Protein AF-A0A2S9F5W6-F1 (afdb_monomer)

Mean predicted aligned error: 2.5 Å

Secondary structure (DSSP, 8-state):
-HHHHHHHHHS---EEEEEETT-SSS-HHHHHHHHHHHGGGEEEEEEP-STT-TT---TT---TTTTT---STT-HHHHHHHHHHHHHHHHH-

Sequence (93 aa):
LRVIERRAAEEGLCAMGLRFSEDAMSPGERFTTLKARLGDAFEVIEISSKKGNEHGIGRAAHSVLTDQVREIEGHPAFEARKRVVEFLKARLF

Solvent-accessible surface area (backbone atoms only — not comparable to full-atom values): 5476 Å² total; per-residue (Å²): 107,72,70,58,40,48,34,32,76,74,68,73,43,68,49,78,46,76,39,32,64,50,15,79,92,55,48,60,66,60,54,54,53,47,33,75,63,42,44,87,33,38,47,75,49,75,41,73,13,48,91,86,39,95,82,69,45,51,49,82,43,68,50,52,81,53,84,66,47,46,101,44,93,86,34,66,33,32,50,52,45,52,51,50,53,51,58,47,44,78,73,77,108

Radius of gyration: 14.34 Å; Cα contacts (8 Å, |Δi|>4): 123; chains: 1; bounding box: 38×22×36 Å

Nearest PDB structures (foldseek):
  5v1x-assembly3_A  TM=6.472E-01  e=4.349E+00  Neurospora crassa OR74A
  5v1x-assembly2_D  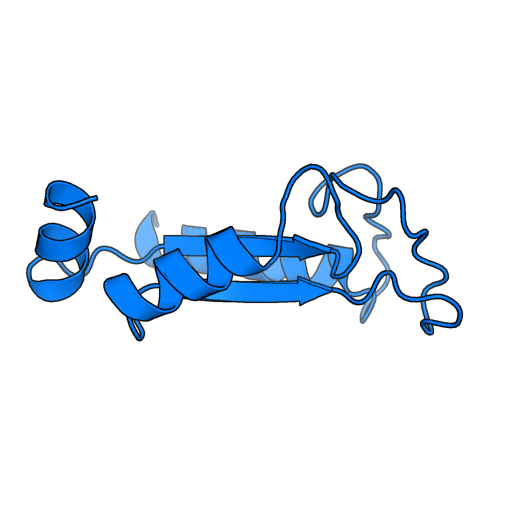TM=5.138E-01  e=3.121E+00  Neurospora crassa OR74A
  5v12-assembly3_D  TM=5.155E-01  e=4.070E+00  Neurospora crassa OR74A
  5uts-assembly1_G  TM=5.218E-01  e=4.647E+00  Neurospora crassa OR74A
  5lwl-assembly1_B  TM=3.255E-01  e=1.961E+00  Lacticaseibacillus paracasei

Structure (mmCIF, N/CA/C/O backbone):
data_AF-A0A2S9F5W6-F1
#
_entry.id   AF-A0A2S9F5W6-F1
#
loop_
_atom_site.group_PDB
_atom_site.id
_atom_site.type_symbol
_atom_site.label_atom_id
_atom_site.label_alt_id
_atom_site.label_comp_id
_atom_site.label_asym_id
_atom_site.label_entity_id
_atom_site.label_seq_id
_atom_site.pdbx_PDB_ins_code
_atom_site.Cartn_x
_atom_site.Cartn_y
_atom_site.Cartn_z
_atom_site.occupancy
_atom_site.B_iso_or_equiv
_atom_site.auth_seq_id
_atom_site.auth_comp_id
_atom_site.auth_asym_id
_atom_site.auth_atom_id
_atom_site.pdbx_PDB_model_num
ATOM 1 N N . LEU A 1 1 ? -18.126 1.041 2.201 1.00 84.69 1 LEU A N 1
ATOM 2 C CA . LEU A 1 1 ? -17.107 1.798 2.966 1.00 84.69 1 LEU A CA 1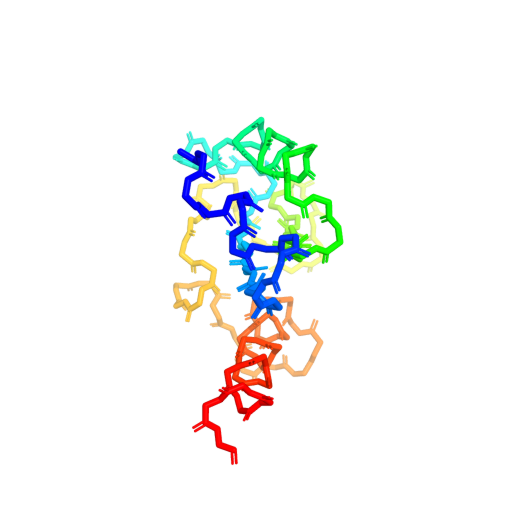
ATOM 3 C C . LEU A 1 1 ? -17.610 2.359 4.299 1.00 84.69 1 LEU A C 1
ATOM 5 O O . LEU A 1 1 ? -16.809 2.331 5.212 1.00 84.69 1 LEU A O 1
ATOM 9 N N . ARG A 1 2 ? -18.893 2.733 4.475 1.00 94.25 2 ARG A N 1
ATOM 10 C CA . ARG A 1 2 ? -19.425 3.297 5.746 1.00 94.25 2 ARG A CA 1
ATOM 11 C C . ARG A 1 2 ? -18.985 2.582 7.028 1.00 94.25 2 ARG A C 1
ATOM 13 O O . ARG A 1 2 ? -18.590 3.232 7.983 1.00 94.25 2 ARG A O 1
ATOM 20 N N . VAL A 1 3 ? -19.021 1.247 7.038 1.00 97.06 3 VAL A N 1
ATOM 21 C CA . VAL A 1 3 ? -18.551 0.461 8.192 1.00 97.06 3 VAL A CA 1
ATOM 22 C C . VAL A 1 3 ? -17.060 0.694 8.446 1.00 97.06 3 VAL A C 1
ATOM 24 O O . VAL A 1 3 ? -16.679 0.960 9.572 1.00 97.06 3 VAL A O 1
ATOM 27 N N . ILE A 1 4 ? -16.221 0.641 7.412 1.00 95.44 4 ILE A N 1
ATOM 28 C CA . ILE A 1 4 ? -14.772 0.853 7.540 1.00 95.44 4 ILE A CA 1
ATOM 29 C C . ILE A 1 4 ? -14.455 2.291 7.961 1.00 95.44 4 ILE A C 1
ATOM 31 O O . ILE A 1 4 ? -13.615 2.477 8.827 1.00 95.44 4 ILE A O 1
ATOM 35 N N . GLU A 1 5 ? -15.153 3.288 7.410 1.00 96.69 5 GLU A N 1
ATOM 36 C CA . GLU A 1 5 ? -14.990 4.698 7.799 1.00 96.69 5 GLU A CA 1
ATOM 37 C C . GLU A 1 5 ? -15.285 4.911 9.280 1.00 96.69 5 GLU A C 1
ATOM 39 O O . GLU A 1 5 ? -14.471 5.494 9.988 1.00 96.69 5 GLU A O 1
ATOM 44 N N . ARG A 1 6 ? -16.412 4.374 9.765 1.00 97.56 6 ARG A N 1
ATOM 45 C CA . ARG A 1 6 ? -16.769 4.451 11.183 1.00 97.56 6 ARG A CA 1
ATOM 46 C C . ARG A 1 6 ? -15.694 3.809 12.055 1.00 97.56 6 ARG A C 1
ATOM 48 O O . ARG A 1 6 ? -15.208 4.430 12.986 1.00 97.56 6 ARG A O 1
ATOM 55 N N . ARG A 1 7 ? -15.276 2.584 11.725 1.00 97.38 7 ARG A N 1
ATOM 56 C CA . ARG A 1 7 ? -14.248 1.866 12.494 1.00 97.38 7 ARG A CA 1
ATOM 57 C C . ARG A 1 7 ? -12.900 2.587 12.478 1.00 97.38 7 ARG A C 1
ATOM 59 O O . ARG A 1 7 ? -12.176 2.544 13.465 1.00 97.38 7 ARG A O 1
ATOM 66 N N . ALA A 1 8 ? -12.560 3.246 11.375 1.00 96.69 8 ALA A N 1
ATOM 67 C CA . ALA A 1 8 ? -11.343 4.037 11.274 1.00 96.69 8 ALA A CA 1
ATOM 68 C C . ALA A 1 8 ? -11.393 5.288 12.161 1.00 96.69 8 ALA A C 1
ATOM 70 O O . ALA A 1 8 ? -10.406 5.609 12.816 1.00 96.69 8 ALA A O 1
ATOM 71 N N . ALA A 1 9 ? -12.548 5.954 12.221 1.00 95.44 9 ALA A N 1
ATOM 72 C CA . ALA A 1 9 ? -12.750 7.148 13.035 1.00 95.44 9 ALA A CA 1
ATOM 73 C C . ALA A 1 9 ? -12.912 6.848 14.537 1.00 95.44 9 ALA A C 1
ATOM 75 O O . ALA A 1 9 ? -12.474 7.638 15.367 1.00 95.44 9 ALA A O 1
ATOM 76 N N . GLU A 1 10 ? -13.547 5.728 14.886 1.00 97.19 10 GLU A N 1
ATOM 77 C CA . GLU A 1 10 ? -14.034 5.472 16.250 1.00 97.19 10 GLU A CA 1
ATOM 78 C C . GLU A 1 10 ? -13.328 4.303 16.948 1.00 97.19 10 GLU A C 1
ATOM 80 O O . GLU A 1 10 ? -13.207 4.295 18.168 1.00 97.19 10 GLU A O 1
ATOM 85 N N . GLU A 1 11 ? -12.855 3.305 16.197 1.00 95.88 11 GLU A N 1
ATOM 86 C CA . GLU A 1 11 ? -12.335 2.042 16.747 1.00 95.88 11 GLU A CA 1
ATOM 87 C C . GLU A 1 11 ? -10.821 1.880 16.523 1.00 95.88 11 GLU A C 1
ATOM 89 O O . GLU A 1 11 ? -10.260 0.818 16.789 1.00 95.88 11 GLU A O 1
ATOM 94 N N . GLY A 1 12 ? -10.151 2.909 15.993 1.00 92.44 12 GLY A N 1
ATOM 95 C CA . GLY A 1 12 ? -8.718 2.868 15.693 1.00 92.44 12 GLY A CA 1
ATOM 96 C C . GLY A 1 12 ? -8.343 1.899 14.565 1.00 92.44 12 GLY A C 1
ATOM 97 O O . GLY A 1 12 ? -7.179 1.514 14.447 1.00 92.44 12 GLY A O 1
ATOM 98 N N . LEU A 1 13 ? -9.304 1.483 13.726 1.00 95.19 13 LEU A N 1
ATOM 99 C CA . LEU A 1 13 ? -9.014 0.631 12.574 1.00 95.19 13 LEU A CA 1
ATOM 100 C C . LEU A 1 13 ? -8.111 1.381 11.589 1.00 95.19 13 LEU A C 1
ATOM 102 O O . LEU A 1 13 ? -8.490 2.416 11.051 1.00 95.19 13 LEU A O 1
ATOM 106 N N . CYS A 1 14 ? -6.953 0.810 11.277 1.00 95.31 14 CYS A N 1
ATOM 107 C CA . CYS A 1 14 ? -6.092 1.311 10.210 1.00 95.31 14 CYS A CA 1
ATOM 108 C C . CYS A 1 14 ? -6.115 0.367 9.007 1.00 95.31 14 CYS A C 1
ATOM 110 O O . CYS A 1 14 ? -6.296 -0.843 9.146 1.00 95.31 14 CYS A O 1
ATOM 112 N N . ALA A 1 15 ? -5.860 0.921 7.829 1.00 96.38 15 ALA A 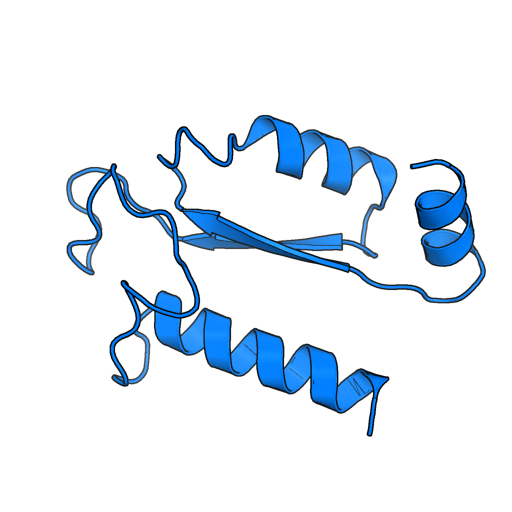N 1
ATOM 113 C CA . ALA A 1 15 ? -5.688 0.195 6.586 1.00 96.38 15 ALA A CA 1
ATOM 114 C C . ALA A 1 15 ? -4.378 0.617 5.907 1.00 96.38 15 ALA A C 1
ATOM 116 O O . ALA A 1 15 ? -3.929 1.755 6.034 1.00 96.38 15 ALA A O 1
ATOM 117 N N . MET A 1 16 ? -3.785 -0.305 5.156 1.00 97.88 16 MET A N 1
ATOM 118 C CA . MET A 1 16 ? -2.606 -0.054 4.334 1.00 97.88 16 MET A CA 1
ATOM 119 C C . MET A 1 16 ? -2.896 -0.516 2.910 1.00 97.88 16 MET A C 1
ATOM 121 O O . MET A 1 16 ? -3.416 -1.612 2.699 1.00 97.88 16 MET A O 1
ATOM 125 N N . GLY A 1 17 ? -2.583 0.332 1.939 1.00 98.06 17 GLY A N 1
ATOM 126 C CA . GLY A 1 17 ? -2.691 0.042 0.519 1.00 98.06 17 GLY A CA 1
ATOM 127 C C . GLY A 1 17 ? -1.322 0.104 -0.143 1.00 98.06 17 GLY A C 1
ATOM 128 O O . GLY A 1 17 ? -0.541 1.010 0.130 1.00 98.06 17 GLY A O 1
ATOM 129 N N . LEU A 1 18 ? -1.055 -0.836 -1.046 1.00 98.69 18 LEU A N 1
ATOM 130 C CA . LEU A 1 18 ?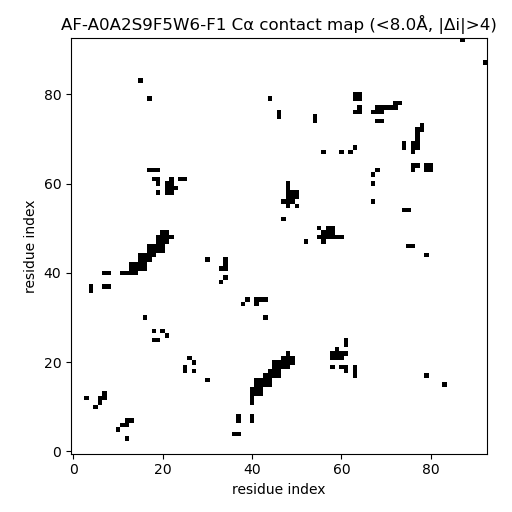 0.171 -0.879 -1.832 1.00 98.69 18 LEU A CA 1
ATOM 131 C C . LEU A 1 18 ? -0.168 -0.936 -3.320 1.00 98.69 18 LEU A C 1
ATOM 133 O O . LEU A 1 18 ? -1.081 -1.668 -3.706 1.00 98.69 18 LEU A O 1
ATOM 137 N N . ARG A 1 19 ? 0.564 -0.193 -4.156 1.00 98.44 19 ARG A N 1
ATOM 138 C CA . ARG A 1 19 ? 0.427 -0.264 -5.620 1.00 98.44 19 ARG A CA 1
ATOM 139 C C . ARG A 1 19 ? 1.705 0.112 -6.356 1.00 98.44 19 ARG A C 1
ATOM 141 O O . ARG A 1 19 ? 2.578 0.779 -5.801 1.00 98.44 19 ARG A O 1
ATOM 148 N N . PHE A 1 20 ? 1.741 -0.229 -7.640 1.00 98.62 20 PHE A N 1
ATOM 149 C CA . PHE A 1 20 ? 2.633 0.415 -8.597 1.00 98.62 20 PHE A CA 1
ATOM 150 C C . PHE A 1 20 ? 1.934 1.589 -9.296 1.00 98.62 20 PHE A C 1
ATOM 152 O O . PHE A 1 20 ? 0.736 1.524 -9.572 1.00 98.62 20 PHE A O 1
ATOM 159 N N . SER A 1 21 ? 2.670 2.661 -9.595 1.00 98.38 21 SER A N 1
ATOM 160 C CA . SER A 1 21 ? 2.103 3.911 -10.129 1.00 98.38 21 SER A CA 1
ATOM 161 C C . SER A 1 21 ? 1.365 3.728 -11.465 1.00 98.38 21 SER A C 1
ATOM 163 O O . SER A 1 21 ? 0.288 4.296 -11.648 1.00 98.38 21 SER A O 1
ATOM 165 N N . GLU A 1 22 ? 1.903 2.893 -12.363 1.00 98.31 22 GLU A N 1
ATOM 166 C CA . GLU A 1 22 ? 1.346 2.608 -13.701 1.00 98.31 22 GLU A CA 1
ATOM 167 C C . GLU A 1 22 ? 0.446 1.357 -13.748 1.00 98.31 22 GLU A C 1
ATOM 169 O O . GLU A 1 22 ? 0.062 0.908 -14.828 1.00 98.31 22 GLU A O 1
ATOM 174 N N . ASP A 1 23 ? 0.110 0.773 -12.593 1.00 98.12 23 ASP A N 1
ATOM 175 C CA . ASP A 1 23 ? -0.730 -0.424 -12.521 1.00 98.12 23 ASP A CA 1
ATOM 176 C C . ASP A 1 23 ? -2.174 -0.123 -12.959 1.00 98.12 23 ASP A C 1
ATOM 178 O O . ASP A 1 23 ? -2.941 0.528 -12.244 1.00 98.12 23 ASP A O 1
ATOM 182 N N . ALA A 1 24 ? -2.555 -0.639 -14.130 1.00 97.38 24 ALA A N 1
ATOM 183 C CA . ALA A 1 24 ? -3.896 -0.486 -14.691 1.00 97.38 24 ALA A CA 1
ATOM 184 C C . ALA A 1 24 ? -4.956 -1.369 -14.003 1.00 97.38 24 ALA A C 1
ATOM 186 O O . ALA A 1 24 ? -6.148 -1.068 -14.067 1.00 97.38 24 ALA A O 1
ATOM 187 N N . MET A 1 25 ? -4.548 -2.455 -13.339 1.00 97.56 25 MET A N 1
ATOM 188 C CA . MET A 1 25 ? -5.449 -3.335 -12.583 1.00 97.56 25 MET A CA 1
ATOM 189 C C . MET A 1 25 ? -5.781 -2.746 -11.206 1.00 97.56 25 MET A C 1
ATOM 191 O O . MET A 1 25 ? -6.853 -3.011 -10.646 1.00 97.56 25 MET A O 1
ATOM 195 N N . SER A 1 26 ? -4.887 -1.899 -10.690 1.00 97.50 26 SER A N 1
ATOM 196 C CA . SER A 1 26 ? -5.038 -1.162 -9.437 1.00 97.50 26 SER A CA 1
ATOM 197 C C . SER A 1 26 ? -4.867 0.354 -9.649 1.00 97.50 26 SER A C 1
ATOM 199 O O . SER A 1 26 ? -3.838 0.924 -9.266 1.00 97.50 26 SER A O 1
ATOM 201 N N . PRO A 1 27 ? -5.867 1.032 -10.258 1.00 97.38 27 PRO A N 1
ATOM 202 C CA . PRO A 1 27 ? -5.776 2.455 -10.588 1.00 97.38 27 PRO A CA 1
ATOM 203 C C . PRO A 1 27 ? -5.599 3.343 -9.355 1.00 97.38 27 PRO A C 1
ATOM 205 O O . PRO A 1 27 ? -6.188 3.084 -8.298 1.00 97.38 27 PRO A O 1
ATOM 208 N N . GLY A 1 28 ? -4.828 4.422 -9.502 1.00 98.00 28 GLY A N 1
ATOM 209 C CA . GLY A 1 28 ? -4.495 5.342 -8.410 1.00 98.00 28 GLY A CA 1
ATOM 210 C C . GLY A 1 28 ? -5.714 6.039 -7.822 1.00 98.00 28 GLY A C 1
ATOM 211 O O . GLY A 1 28 ? -5.785 6.255 -6.616 1.00 98.00 28 GLY A O 1
ATOM 212 N N . GLU A 1 29 ? -6.740 6.271 -8.635 1.00 98.12 29 GLU A N 1
ATOM 213 C CA . GLU A 1 29 ? -8.003 6.892 -8.241 1.00 98.12 29 GLU A CA 1
ATOM 214 C C . GLU A 1 29 ? -8.717 6.092 -7.143 1.00 98.12 29 GLU A C 1
ATOM 216 O O . GLU A 1 29 ? -9.395 6.676 -6.289 1.00 98.12 29 GLU A O 1
ATOM 221 N N . ARG A 1 30 ? -8.536 4.760 -7.104 1.00 97.25 30 ARG A N 1
ATOM 222 C CA . ARG A 1 30 ? -9.056 3.924 -6.009 1.00 97.25 30 ARG A CA 1
ATOM 223 C C . ARG A 1 30 ? -8.391 4.292 -4.684 1.00 97.25 30 ARG A C 1
ATOM 225 O O . ARG A 1 30 ? -9.077 4.416 -3.673 1.00 97.25 30 ARG A O 1
ATOM 232 N N . PHE A 1 31 ? -7.080 4.516 -4.695 1.00 98.25 31 PHE A N 1
ATOM 233 C CA . PHE A 1 31 ? -6.308 4.883 -3.510 1.00 98.25 31 PHE A CA 1
ATOM 234 C C . PHE A 1 31 ? -6.594 6.319 -3.091 1.00 98.25 31 PHE A C 1
ATOM 236 O O . PHE A 1 31 ? -6.816 6.553 -1.907 1.00 98.25 31 PHE A O 1
ATOM 243 N N . THR A 1 32 ? -6.697 7.254 -4.040 1.00 98.06 32 THR A N 1
ATOM 244 C CA . THR A 1 32 ? -7.126 8.634 -3.768 1.00 98.06 32 THR A CA 1
ATOM 245 C C . THR A 1 32 ? -8.500 8.660 -3.103 1.00 98.06 32 THR A C 1
ATOM 247 O O . THR A 1 32 ? -8.679 9.317 -2.080 1.00 98.06 32 THR A O 1
ATOM 250 N N . THR A 1 33 ? -9.459 7.888 -3.625 1.00 97.69 33 THR A N 1
ATOM 251 C CA . THR A 1 33 ? -10.810 7.792 -3.053 1.00 97.69 33 THR A CA 1
ATOM 252 C C . THR A 1 33 ? -10.783 7.221 -1.636 1.00 97.69 33 THR A C 1
ATOM 254 O O . THR A 1 33 ? -11.447 7.746 -0.745 1.00 97.69 33 THR A O 1
ATOM 257 N N . LEU A 1 34 ? -10.018 6.151 -1.400 1.00 97.56 34 LEU A N 1
ATOM 258 C CA . LEU A 1 34 ? -9.888 5.559 -0.067 1.00 97.56 34 LEU A CA 1
ATOM 259 C C . LEU A 1 34 ? -9.192 6.510 0.912 1.00 97.56 34 LEU A C 1
ATOM 261 O O . LEU A 1 34 ? -9.658 6.654 2.038 1.00 97.56 34 LEU A O 1
ATOM 265 N N . LYS A 1 35 ? -8.143 7.216 0.477 1.00 97.75 35 LYS A N 1
ATOM 266 C CA . LYS A 1 35 ? -7.424 8.194 1.300 1.00 97.75 35 LYS A CA 1
ATOM 267 C C . LYS A 1 35 ? -8.309 9.378 1.677 1.00 97.75 35 LYS A C 1
ATOM 269 O O . LYS A 1 35 ? -8.313 9.768 2.837 1.00 97.75 35 LYS A O 1
ATOM 274 N N . ALA A 1 36 ? -9.118 9.887 0.749 1.00 97.50 36 ALA A N 1
ATOM 275 C CA . ALA A 1 36 ? -10.073 10.960 1.031 1.00 97.50 36 ALA A CA 1
ATOM 276 C C . ALA A 1 36 ? -11.133 10.558 2.074 1.00 97.50 36 ALA A C 1
ATOM 278 O O . ALA A 1 36 ? -11.611 11.401 2.824 1.00 97.50 36 ALA A O 1
ATOM 279 N N . ARG A 1 37 ? -11.501 9.272 2.123 1.00 96.75 37 ARG A N 1
ATOM 280 C CA . ARG A 1 37 ? -12.543 8.750 3.021 1.00 96.75 37 ARG A CA 1
ATOM 281 C C . ARG A 1 37 ? -12.018 8.310 4.384 1.00 96.75 37 ARG A C 1
ATOM 283 O O . ARG A 1 37 ? -12.722 8.440 5.376 1.00 96.75 37 ARG A O 1
ATOM 290 N N . LEU A 1 38 ? -10.813 7.749 4.422 1.00 97.56 38 LEU A N 1
ATOM 291 C CA . LEU A 1 38 ? -10.218 7.166 5.627 1.00 97.56 38 LEU A CA 1
ATOM 292 C C . LEU A 1 38 ? -9.165 8.077 6.275 1.00 97.56 38 LEU A C 1
ATOM 294 O O . LEU A 1 38 ? -8.742 7.811 7.395 1.00 97.56 38 LEU A O 1
ATOM 298 N N . GLY A 1 39 ? -8.734 9.141 5.592 1.00 96.94 39 GLY A N 1
ATOM 299 C CA . GLY A 1 39 ? -7.762 10.099 6.113 1.00 96.94 39 GLY A CA 1
ATOM 300 C C . GLY A 1 39 ? -6.457 9.425 6.535 1.00 96.94 39 GLY A C 1
ATOM 301 O O . GLY A 1 39 ? -5.898 8.591 5.816 1.00 96.94 39 GLY A O 1
ATOM 302 N N . ASP A 1 40 ? -5.963 9.775 7.717 1.00 96.44 40 ASP A N 1
ATOM 303 C CA . ASP A 1 40 ? -4.705 9.249 8.262 1.00 96.44 40 ASP A CA 1
ATOM 304 C C . ASP A 1 40 ? -4.772 7.769 8.639 1.00 96.44 40 ASP A C 1
ATOM 306 O O . ASP A 1 40 ? -3.740 7.104 8.694 1.00 96.44 40 ASP A O 1
ATOM 310 N N . ALA A 1 41 ? -5.977 7.209 8.784 1.00 97.06 41 ALA A N 1
ATOM 311 C CA . ALA A 1 41 ? -6.150 5.783 9.020 1.00 97.06 41 ALA A CA 1
ATOM 312 C C . ALA A 1 41 ? -5.791 4.922 7.796 1.00 97.06 41 ALA A C 1
ATOM 314 O O . ALA A 1 41 ? -5.707 3.702 7.930 1.00 97.06 41 ALA A O 1
ATOM 315 N N . PHE A 1 42 ? -5.589 5.519 6.613 1.00 98.19 42 PHE A N 1
ATOM 316 C CA . PHE A 1 42 ? -5.152 4.810 5.411 1.00 98.19 42 PHE A CA 1
ATOM 317 C C . PHE A 1 42 ? -3.747 5.228 4.973 1.00 98.19 42 PHE A C 1
ATOM 319 O O . PHE A 1 42 ? -3.530 6.330 4.462 1.00 98.19 42 PHE A O 1
ATOM 326 N N . GLU A 1 43 ? -2.787 4.327 5.146 1.00 98.00 43 GLU A N 1
ATOM 327 C CA . GLU A 1 43 ? -1.426 4.479 4.638 1.00 98.00 43 GLU A CA 1
ATOM 328 C C . GLU A 1 43 ? -1.343 3.964 3.200 1.00 98.00 43 GLU A C 1
ATOM 330 O O . GLU A 1 43 ? -1.844 2.882 2.891 1.00 98.00 43 GLU A O 1
ATOM 335 N N . VAL A 1 44 ? -0.710 4.732 2.313 1.00 98.25 44 VAL A N 1
ATOM 336 C CA . VAL A 1 44 ? -0.540 4.363 0.904 1.00 98.25 44 VAL A CA 1
ATOM 337 C C . VAL A 1 44 ? 0.941 4.289 0.584 1.00 98.25 44 VAL A C 1
ATOM 339 O O . VAL A 1 44 ? 1.653 5.280 0.720 1.00 98.25 44 VAL A O 1
ATOM 342 N N . ILE A 1 45 ? 1.377 3.125 0.114 1.00 98.50 45 ILE A N 1
ATOM 343 C CA . ILE A 1 45 ? 2.713 2.908 -0.429 1.00 98.50 45 ILE A CA 1
ATOM 344 C C . ILE A 1 45 ? 2.569 2.780 -1.942 1.00 98.50 45 ILE A C 1
ATOM 346 O O . ILE A 1 45 ? 2.100 1.763 -2.458 1.00 98.50 45 ILE A O 1
ATOM 350 N N . GLU A 1 46 ? 2.954 3.831 -2.659 1.00 98.44 46 GLU A N 1
ATOM 351 C CA . GLU A 1 46 ? 3.022 3.817 -4.117 1.00 98.44 46 GLU A CA 1
ATOM 352 C C . GLU A 1 46 ? 4.476 3.683 -4.565 1.00 98.44 46 GLU A C 1
ATOM 354 O O . GLU A 1 46 ? 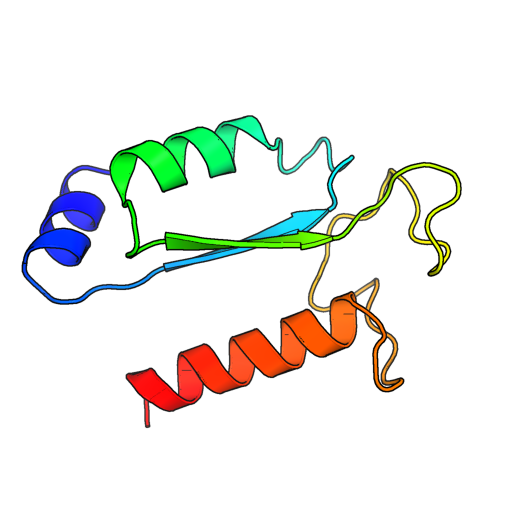5.332 4.489 -4.206 1.00 98.44 46 GLU A O 1
ATOM 359 N N . ILE A 1 47 ? 4.748 2.654 -5.366 1.00 98.50 47 ILE A N 1
ATOM 360 C CA . ILE A 1 47 ? 6.064 2.401 -5.944 1.00 98.50 47 ILE A CA 1
ATOM 361 C C . ILE A 1 47 ? 6.036 2.824 -7.411 1.00 98.50 47 ILE A C 1
ATOM 363 O O . ILE A 1 47 ? 5.156 2.418 -8.172 1.00 98.50 47 ILE A O 1
ATOM 367 N N . SER A 1 48 ? 7.012 3.623 -7.835 1.00 98.19 48 SER A N 1
ATOM 368 C CA . SER A 1 48 ? 7.103 4.037 -9.235 1.00 98.19 48 SER A CA 1
ATOM 369 C C . SER A 1 48 ? 7.358 2.833 -10.145 1.00 98.19 48 SER A C 1
ATOM 371 O O . SER A 1 48 ? 8.359 2.137 -10.000 1.00 98.19 48 SER A O 1
ATOM 373 N N . SER A 1 49 ? 6.475 2.628 -11.121 1.00 98.38 49 SER A N 1
ATOM 374 C CA . SER A 1 49 ? 6.696 1.739 -12.273 1.00 98.38 49 SER A CA 1
ATOM 375 C C . SER A 1 49 ? 6.780 2.517 -13.590 1.00 98.38 49 SER A C 1
ATOM 377 O O . SER A 1 49 ? 6.650 1.962 -14.685 1.00 98.38 49 SER A O 1
ATOM 379 N N . LYS A 1 50 ? 7.017 3.834 -13.491 1.00 97.88 50 LYS A N 1
ATOM 380 C CA . LYS A 1 50 ? 7.242 4.711 -14.642 1.00 97.88 50 LYS A CA 1
ATOM 381 C C . LYS A 1 50 ? 8.491 4.284 -15.400 1.00 97.88 50 LYS A C 1
ATOM 383 O O . LYS A 1 50 ? 9.467 3.808 -14.817 1.00 97.88 50 LYS A O 1
ATOM 388 N N . LYS A 1 51 ? 8.489 4.513 -16.714 1.00 97.12 51 LYS A N 1
ATOM 389 C CA . LYS A 1 51 ? 9.667 4.288 -17.559 1.00 97.12 51 LYS A CA 1
ATOM 390 C C . LYS A 1 51 ? 10.861 5.077 -17.005 1.00 97.12 51 LYS A C 1
ATOM 392 O O . LYS A 1 51 ? 10.754 6.283 -16.815 1.00 9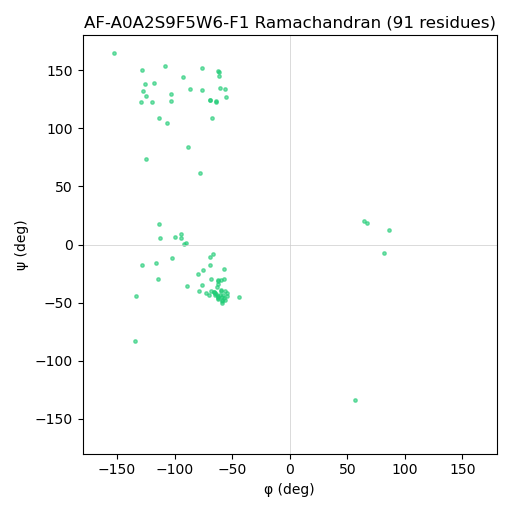7.12 51 LYS A O 1
ATOM 397 N N . GLY A 1 52 ? 11.983 4.391 -16.789 1.00 96.75 52 GLY A N 1
ATOM 398 C CA . GLY A 1 52 ? 13.213 4.998 -16.272 1.00 96.75 52 GLY A CA 1
ATOM 399 C C . GLY A 1 52 ? 13.302 5.092 -14.746 1.00 96.75 52 GLY A C 1
ATOM 400 O O . GLY A 1 52 ? 14.179 5.795 -14.258 1.00 96.75 52 GLY A O 1
ATOM 401 N N . ASN A 1 53 ? 12.427 4.415 -13.989 1.00 97.12 53 ASN A N 1
ATOM 402 C CA . ASN A 1 53 ? 12.629 4.273 -12.543 1.00 97.12 53 ASN A CA 1
ATOM 403 C C . ASN A 1 53 ? 13.939 3.523 -12.236 1.00 97.12 53 ASN A C 1
ATOM 405 O O . ASN A 1 53 ? 14.347 2.637 -12.988 1.00 97.12 53 ASN A O 1
ATOM 409 N N . GLU A 1 54 ? 14.556 3.869 -11.108 1.00 96.19 54 GLU A N 1
ATOM 410 C CA . GLU A 1 54 ? 15.871 3.377 -10.673 1.00 96.19 54 GLU A CA 1
ATOM 411 C C . GLU A 1 54 ? 15.953 1.848 -10.556 1.00 96.19 54 GLU A C 1
ATOM 413 O O . GLU A 1 54 ? 17.003 1.257 -10.790 1.00 96.19 54 GLU A O 1
ATOM 418 N N . HIS A 1 55 ? 14.832 1.192 -10.255 1.00 95.75 55 HIS A N 1
ATOM 419 C CA . HIS A 1 55 ? 14.785 -0.239 -9.956 1.00 95.75 55 HIS A CA 1
ATOM 420 C C . HIS A 1 55 ? 14.321 -1.098 -11.141 1.00 95.75 55 HIS A C 1
ATOM 422 O O . HIS A 1 55 ? 14.113 -2.300 -10.989 1.00 95.75 55 HIS A O 1
ATOM 428 N N . GLY A 1 56 ? 14.139 -0.504 -12.326 1.00 95.81 56 GLY A N 1
ATOM 429 C CA . GLY A 1 56 ? 13.747 -1.230 -13.537 1.00 95.81 56 GLY A CA 1
ATOM 430 C C . GLY A 1 56 ? 12.352 -1.868 -13.479 1.00 95.81 56 GLY A C 1
ATOM 431 O O . GLY A 1 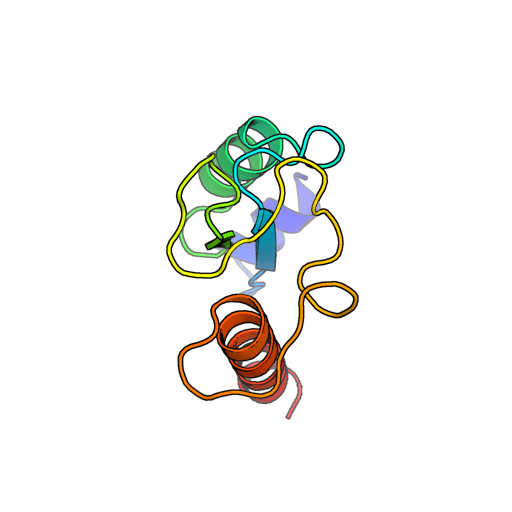56 ? 12.067 -2.779 -14.255 1.00 95.81 56 GLY A O 1
ATOM 432 N N . ILE A 1 57 ? 11.470 -1.405 -12.588 1.00 97.81 57 ILE A N 1
ATOM 433 C CA . ILE A 1 57 ? 10.121 -1.960 -12.424 1.00 97.81 57 ILE A CA 1
ATOM 434 C C . ILE A 1 57 ? 9.272 -1.614 -13.653 1.00 97.81 57 ILE A C 1
ATOM 436 O O . ILE A 1 57 ? 9.124 -0.447 -14.017 1.00 97.81 57 ILE A O 1
ATOM 440 N N . GLY A 1 58 ? 8.707 -2.629 -14.306 1.00 97.50 58 GLY A N 1
ATOM 441 C CA . GLY A 1 58 ? 7.931 -2.452 -15.532 1.00 97.50 58 GLY A CA 1
ATOM 442 C C . GLY A 1 58 ? 6.527 -1.888 -15.292 1.00 97.50 58 GLY A C 1
ATOM 443 O O . GLY A 1 58 ? 5.898 -2.169 -14.278 1.00 97.50 58 GLY A O 1
ATOM 444 N N . ARG A 1 59 ? 5.973 -1.177 -16.285 1.00 97.31 59 ARG A N 1
ATOM 445 C CA . ARG A 1 59 ? 4.599 -0.622 -16.247 1.00 97.31 59 ARG A CA 1
ATOM 446 C C . ARG A 1 59 ? 3.486 -1.655 -16.016 1.00 97.31 59 ARG A C 1
ATOM 448 O O . ARG A 1 59 ? 2.382 -1.282 -15.656 1.00 97.31 59 ARG A O 1
ATOM 455 N N . ALA A 1 60 ? 3.758 -2.932 -16.288 1.00 96.75 60 ALA A N 1
ATOM 456 C CA . ALA A 1 60 ? 2.820 -4.039 -16.097 1.00 96.75 60 ALA A CA 1
ATOM 457 C C . ALA A 1 60 ? 2.919 -4.678 -14.698 1.00 96.75 60 ALA A C 1
ATOM 459 O O . ALA A 1 60 ? 2.232 -5.658 -14.425 1.00 96.75 60 ALA A O 1
ATOM 460 N N . ALA A 1 61 ? 3.788 -4.158 -13.825 1.00 97.81 61 ALA A N 1
ATOM 461 C CA . ALA A 1 61 ? 3.923 -4.635 -12.460 1.00 97.81 61 ALA A CA 1
ATOM 462 C C . ALA A 1 61 ? 2.608 -4.467 -11.682 1.00 97.81 61 ALA A C 1
ATOM 464 O O . ALA A 1 61 ? 1.991 -3.403 -11.714 1.00 97.81 61 ALA A O 1
ATOM 465 N N . HIS A 1 62 ? 2.222 -5.518 -10.956 1.00 98.12 62 HIS A N 1
ATOM 466 C CA . HIS A 1 62 ? 0.977 -5.567 -10.181 1.00 98.12 62 HIS A CA 1
ATOM 467 C C . HIS A 1 62 ? 1.197 -6.120 -8.763 1.00 98.12 62 HIS A C 1
ATOM 469 O O . HIS A 1 62 ? 0.729 -5.560 -7.773 1.00 98.12 62 HIS A O 1
ATOM 475 N N . SER A 1 63 ? 1.965 -7.203 -8.628 1.00 97.50 63 SER A N 1
ATOM 476 C CA . SER A 1 63 ? 2.123 -7.913 -7.354 1.00 97.50 63 SER A CA 1
ATOM 477 C C . SER A 1 63 ? 3.270 -7.351 -6.503 1.00 97.50 63 SER A C 1
ATOM 479 O O . SER A 1 63 ? 4.385 -7.871 -6.520 1.00 97.50 63 SER A O 1
ATOM 481 N N . VAL A 1 64 ? 2.988 -6.287 -5.739 1.00 97.94 64 VAL A N 1
ATOM 482 C CA . VAL A 1 64 ? 3.981 -5.567 -4.907 1.00 97.94 64 VAL A CA 1
ATOM 483 C C . VAL A 1 64 ? 4.733 -6.487 -3.941 1.00 97.94 64 VAL A C 1
ATOM 485 O O . VAL A 1 64 ? 5.943 -6.360 -3.788 1.00 97.94 64 VAL A O 1
ATOM 488 N N . LEU A 1 65 ? 4.029 -7.422 -3.299 1.00 97.69 65 LEU A N 1
ATOM 489 C CA . LEU A 1 65 ? 4.581 -8.252 -2.222 1.00 97.69 65 LEU A CA 1
ATOM 490 C C . LEU A 1 65 ? 5.179 -9.586 -2.691 1.00 97.69 65 LEU A C 1
ATOM 492 O O . LEU A 1 65 ? 5.641 -10.359 -1.852 1.00 97.69 65 LEU A O 1
ATOM 496 N N . THR A 1 66 ? 5.166 -9.875 -3.997 1.00 96.31 66 THR A N 1
ATOM 497 C CA . THR A 1 66 ? 5.657 -11.152 -4.538 1.00 96.31 66 THR A CA 1
ATOM 498 C C . THR A 1 66 ? 6.543 -10.962 -5.769 1.00 96.31 66 THR A C 1
ATOM 500 O O . THR A 1 66 ? 7.761 -10.928 -5.637 1.00 96.31 66 THR A O 1
ATOM 503 N N . ASP A 1 67 ? 5.956 -10.817 -6.956 1.00 96.75 67 ASP A N 1
ATOM 504 C CA . ASP A 1 67 ? 6.635 -10.890 -8.261 1.00 96.75 67 ASP A CA 1
ATOM 505 C C . ASP A 1 67 ? 7.815 -9.905 -8.406 1.00 96.75 67 ASP A C 1
ATOM 507 O O . ASP A 1 67 ? 8.900 -10.235 -8.897 1.00 96.75 67 ASP A O 1
ATOM 511 N N . GLN A 1 68 ? 7.632 -8.690 -7.892 1.00 95.00 68 GLN A N 1
ATOM 512 C CA . GLN A 1 68 ? 8.619 -7.615 -7.999 1.00 95.00 68 GLN A CA 1
ATOM 513 C C . GLN A 1 68 ? 9.558 -7.525 -6.790 1.00 95.00 68 GLN A C 1
ATOM 515 O O . GLN A 1 68 ? 10.355 -6.595 -6.698 1.00 95.00 68 GLN A O 1
ATOM 520 N N . VAL A 1 69 ? 9.490 -8.461 -5.840 1.00 96.88 69 VAL A N 1
ATOM 521 C CA . VAL A 1 69 ? 10.352 -8.422 -4.656 1.00 96.88 69 VAL A CA 1
ATOM 522 C C . VAL A 1 69 ? 11.765 -8.877 -5.014 1.00 96.88 69 VAL A C 1
ATOM 524 O O . VAL A 1 69 ? 11.977 -9.908 -5.656 1.00 96.88 69 VAL A O 1
ATOM 527 N N . ARG A 1 70 ? 12.750 -8.099 -4.565 1.00 96.44 70 ARG A N 1
ATOM 528 C CA . ARG A 1 70 ? 14.173 -8.445 -4.551 1.00 96.44 70 ARG A CA 1
ATOM 529 C C . ARG A 1 70 ? 14.674 -8.179 -3.143 1.00 96.44 70 ARG A C 1
ATOM 531 O O . ARG A 1 70 ? 14.511 -7.063 -2.664 1.00 96.44 70 ARG A O 1
ATOM 538 N N . GLU A 1 71 ? 15.231 -9.183 -2.474 1.00 95.50 71 GLU A N 1
ATOM 539 C CA . GLU A 1 71 ? 15.682 -9.078 -1.076 1.00 95.50 71 GLU A CA 1
ATOM 540 C C . GLU A 1 71 ? 17.025 -8.343 -0.983 1.00 95.50 71 GLU A C 1
ATOM 542 O O . GLU A 1 71 ? 18.048 -8.895 -0.592 1.00 95.50 71 GLU A O 1
ATOM 547 N N . ILE A 1 72 ? 17.010 -7.090 -1.425 1.00 96.38 72 ILE A N 1
ATOM 548 C CA . ILE A 1 72 ? 18.136 -6.167 -1.457 1.00 96.38 72 ILE A CA 1
ATOM 549 C C . ILE A 1 72 ? 17.681 -4.921 -0.706 1.00 96.38 72 ILE A C 1
ATOM 551 O O . ILE A 1 72 ? 16.618 -4.375 -1.008 1.00 96.38 72 ILE A O 1
ATOM 555 N N . GLU A 1 73 ? 18.467 -4.489 0.276 1.00 96.00 73 GLU A N 1
ATOM 556 C CA . GLU A 1 73 ? 18.149 -3.315 1.090 1.00 96.00 73 GLU A CA 1
ATOM 557 C C . GLU A 1 73 ? 17.938 -2.076 0.208 1.00 96.00 73 GLU A C 1
ATOM 559 O O . GLU A 1 73 ? 18.701 -1.833 -0.730 1.00 96.00 73 GLU A O 1
ATOM 564 N N . GLY A 1 74 ? 16.873 -1.320 0.478 1.00 95.81 74 GLY A N 1
ATOM 565 C CA . GLY A 1 74 ? 16.491 -0.157 -0.319 1.00 95.81 74 GLY A CA 1
ATOM 566 C C . GLY A 1 74 ? 15.697 -0.481 -1.589 1.00 95.81 74 GLY A C 1
ATOM 567 O O . GLY A 1 74 ? 15.172 0.437 -2.216 1.00 95.81 74 GLY A O 1
ATOM 568 N N . HIS A 1 75 ? 15.530 -1.755 -1.974 1.00 97.94 75 HIS A N 1
ATOM 569 C CA . HIS A 1 75 ? 14.638 -2.101 -3.081 1.00 97.94 75 HIS A CA 1
ATOM 570 C C . HIS A 1 75 ? 13.171 -1.858 -2.676 1.00 97.94 75 HIS A C 1
ATOM 572 O O . HIS A 1 75 ? 12.683 -2.474 -1.723 1.00 97.94 75 HIS A O 1
ATOM 578 N N . PRO A 1 76 ? 12.394 -1.050 -3.419 1.00 98.1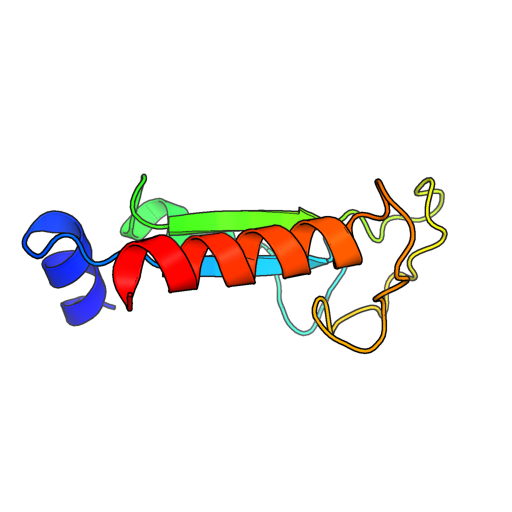9 76 PRO A N 1
ATOM 579 C CA . PRO A 1 76 ? 11.131 -0.494 -2.929 1.00 98.19 76 PRO A CA 1
ATOM 580 C C . PRO A 1 76 ? 10.072 -1.557 -2.622 1.00 98.19 76 PRO A C 1
ATOM 582 O O . PRO A 1 76 ? 9.343 -1.443 -1.642 1.00 98.19 76 PRO A O 1
ATOM 585 N N . ALA A 1 77 ? 10.002 -2.632 -3.415 1.00 98.00 77 ALA A N 1
ATOM 586 C CA . ALA A 1 77 ? 9.079 -3.740 -3.149 1.00 98.00 77 ALA A CA 1
ATOM 587 C C . ALA A 1 77 ? 9.451 -4.537 -1.881 1.00 98.00 77 ALA A C 1
ATOM 589 O O . ALA A 1 77 ? 8.576 -5.076 -1.202 1.00 98.00 77 ALA A O 1
ATOM 590 N N . PHE A 1 78 ? 10.740 -4.600 -1.531 1.00 98.38 78 PHE A N 1
ATOM 591 C CA . PHE A 1 78 ? 11.186 -5.268 -0.311 1.00 98.38 78 PHE A CA 1
ATOM 592 C C . PHE A 1 78 ? 10.972 -4.387 0.920 1.00 98.38 78 PHE A C 1
ATOM 594 O O . PHE A 1 78 ? 10.468 -4.887 1.926 1.00 98.38 78 PHE A O 1
ATOM 601 N N . GLU A 1 79 ? 11.222 -3.081 0.812 1.00 98.56 79 GLU A N 1
ATOM 602 C CA . GLU A 1 79 ? 10.869 -2.102 1.849 1.00 98.56 79 GLU A CA 1
ATOM 603 C C . GLU A 1 79 ? 9.364 -2.098 2.138 1.00 98.56 79 GLU A C 1
ATOM 605 O O . GLU A 1 79 ? 8.945 -2.201 3.289 1.00 98.56 79 GLU A O 1
ATOM 610 N N . ALA A 1 80 ? 8.535 -2.105 1.091 1.00 98.44 80 ALA A N 1
ATOM 611 C CA . ALA A 1 80 ? 7.090 -2.269 1.209 1.00 98.44 80 ALA A CA 1
ATOM 612 C C . ALA A 1 80 ? 6.702 -3.544 1.979 1.00 98.44 80 ALA A C 1
ATOM 614 O O . ALA A 1 80 ? 5.840 -3.506 2.859 1.00 98.44 80 ALA A O 1
ATOM 615 N N . ARG A 1 81 ? 7.355 -4.678 1.692 1.00 98.25 81 ARG A N 1
ATOM 616 C CA . ARG A 1 81 ? 7.108 -5.942 2.401 1.00 98.25 81 ARG A CA 1
ATOM 617 C C . ARG A 1 81 ? 7.512 -5.861 3.875 1.00 98.25 81 ARG A C 1
ATOM 619 O O . ARG A 1 81 ? 6.743 -6.311 4.723 1.00 98.25 81 ARG A O 1
ATOM 626 N N . LYS A 1 82 ? 8.671 -5.269 4.192 1.00 98.19 82 LYS A N 1
ATOM 627 C CA . LYS A 1 82 ? 9.101 -5.022 5.582 1.00 98.19 82 LYS A CA 1
ATOM 628 C C . LYS A 1 82 ? 8.075 -4.156 6.318 1.00 98.19 82 LYS A C 1
ATOM 630 O O . LYS A 1 82 ? 7.589 -4.554 7.376 1.00 98.19 82 LYS A O 1
ATOM 635 N N . ARG A 1 83 ? 7.640 -3.057 5.695 1.00 98.25 83 ARG A N 1
ATOM 636 C CA . ARG A 1 83 ? 6.641 -2.135 6.248 1.00 98.25 83 ARG A CA 1
ATOM 637 C C . ARG A 1 83 ? 5.293 -2.810 6.528 1.00 98.25 83 ARG A C 1
ATOM 639 O O . ARG A 1 83 ? 4.693 -2.547 7.569 1.00 98.25 83 ARG A O 1
ATOM 646 N N . VAL A 1 84 ? 4.835 -3.716 5.657 1.00 98.00 84 VAL A N 1
ATOM 647 C CA . VAL A 1 84 ? 3.622 -4.527 5.895 1.00 98.00 84 VAL A CA 1
ATOM 648 C C . VAL A 1 84 ? 3.787 -5.426 7.118 1.00 98.00 84 VAL A C 1
ATOM 650 O O . VAL A 1 84 ? 2.894 -5.480 7.963 1.00 98.00 84 VAL A O 1
ATOM 653 N N . VAL A 1 85 ? 4.926 -6.112 7.250 1.00 97.38 85 VAL A N 1
ATOM 654 C CA . VAL A 1 85 ? 5.195 -6.964 8.418 1.00 97.38 85 VAL A CA 1
ATOM 655 C C . VAL A 1 85 ? 5.194 -6.136 9.703 1.00 97.38 85 VAL A C 1
ATOM 657 O O . VAL A 1 85 ? 4.579 -6.545 10.683 1.00 97.38 85 VAL A O 1
ATOM 660 N N . GLU A 1 86 ? 5.819 -4.961 9.705 1.00 97.75 86 GLU A N 1
ATOM 661 C CA . GLU A 1 86 ? 5.801 -4.041 10.849 1.00 97.75 86 GLU A CA 1
ATOM 662 C C . GLU A 1 86 ? 4.390 -3.548 11.182 1.00 97.75 86 GLU A C 1
ATOM 664 O O . GLU A 1 86 ? 3.999 -3.529 12.349 1.00 97.75 86 GLU A O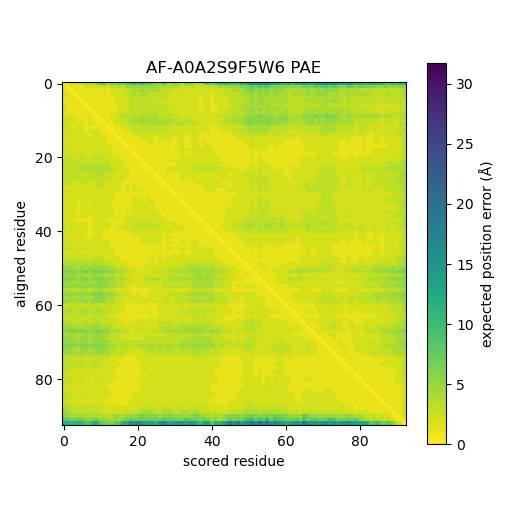 1
ATOM 669 N N . PHE A 1 87 ? 3.602 -3.176 10.167 1.00 96.94 87 PHE A N 1
ATOM 670 C CA . PHE A 1 87 ? 2.217 -2.741 10.342 1.00 96.94 87 PHE A CA 1
ATOM 671 C C . PHE A 1 87 ? 1.360 -3.813 11.018 1.00 96.94 87 PHE A C 1
ATOM 673 O O . PHE A 1 87 ? 0.591 -3.488 11.926 1.00 96.94 87 PHE A O 1
ATOM 680 N N . LEU A 1 88 ? 1.513 -5.070 10.588 1.00 96.50 88 LEU A N 1
ATOM 681 C CA . LEU A 1 88 ? 0.815 -6.219 11.160 1.00 96.50 88 LEU A CA 1
ATOM 682 C C . LEU A 1 88 ? 1.323 -6.540 12.569 1.00 96.50 88 LEU A C 1
ATOM 684 O O . LEU A 1 88 ? 0.508 -6.757 13.462 1.00 96.50 88 LEU A O 1
ATOM 688 N N . LYS A 1 89 ? 2.645 -6.514 12.792 1.00 96.62 89 LYS A N 1
ATOM 689 C CA . LYS A 1 89 ? 3.244 -6.721 14.118 1.00 96.62 89 LYS A CA 1
ATOM 690 C C . LYS A 1 89 ? 2.698 -5.746 15.147 1.00 96.62 89 LYS A C 1
ATOM 692 O O . LYS A 1 89 ? 2.242 -6.191 16.179 1.00 96.62 89 LYS A O 1
ATOM 697 N N . ALA A 1 90 ? 2.647 -4.457 14.829 1.00 93.56 90 ALA A N 1
ATOM 698 C CA . ALA A 1 90 ? 2.174 -3.427 15.754 1.00 93.56 90 ALA A CA 1
ATOM 699 C C . ALA A 1 90 ? 0.675 -3.513 16.122 1.00 93.56 90 ALA A C 1
ATOM 701 O O . ALA A 1 90 ? 0.209 -2.713 16.929 1.00 93.56 90 ALA A O 1
ATOM 702 N N . ARG A 1 91 ? -0.109 -4.384 15.470 1.00 86.44 91 ARG A N 1
ATOM 703 C CA . ARG A 1 91 ? -1.580 -4.429 15.603 1.00 86.44 91 ARG A CA 1
ATOM 704 C C . ARG A 1 91 ? -2.144 -5.809 15.918 1.00 86.44 91 ARG A C 1
ATOM 706 O O . ARG A 1 91 ? -3.302 -5.896 16.317 1.00 86.44 91 ARG A O 1
ATOM 713 N N . LEU A 1 92 ? -1.375 -6.870 15.690 1.00 87.69 92 LEU A N 1
ATOM 714 C CA . LEU A 1 92 ? -1.795 -8.255 15.919 1.00 87.69 92 LEU A CA 1
ATOM 715 C C . LEU A 1 92 ? -0.980 -8.957 17.006 1.00 87.69 92 LEU A C 1
ATOM 717 O O . LEU A 1 92 ? -1.403 -10.011 17.477 1.00 87.69 92 LEU A O 1
ATOM 721 N N . PHE A 1 93 ? 0.174 -8.401 17.367 1.00 71.50 93 PHE A N 1
ATOM 722 C CA . PHE A 1 93 ? 1.101 -8.938 18.354 1.00 71.50 93 PHE A CA 1
ATOM 723 C C . PHE A 1 93 ? 1.457 -7.840 19.357 1.00 71.50 93 PHE A C 1
ATOM 725 O O . PHE A 1 93 ? 1.799 -8.211 20.499 1.00 71.50 93 PHE A O 1
#

Foldseek 3Di:
DVVQLCCLVPVVQAEEEEFECLAPVDHVVVVVVVCVRNPPSYHYQYDYQDPPDPLVRHSNDGDLQPDLDDPDPPRSSVVVNVVVVVVCVVPVD

pLDDT: mean 96.58, std 3.45, range [71.5, 98.69]